Protein AF-A0AAW8NFA0-F1 (afdb_monomer_lite)

Organism: Pseudarthrobacter oxydans (NCBI:txid1671)

Foldseek 3Di:
DDDDPPPPFFKKKKWQWDAQKKFKAKQNRTQDMDGDQRDIDIDGCVSSVHDVPIDIDIDGHWAFLPDPDDHDPVNVVVSVPDPGTDTDTPDIDMDTDDDDDDDDD

Radius of gyration: 18.04 Å; chains: 1; bounding box: 36×33×58 Å

Structure (mmCIF, N/CA/C/O backbone):
data_AF-A0AAW8NFA0-F1
#
_entry.id   AF-A0AAW8NFA0-F1
#
loop_
_atom_site.group_PDB
_atom_site.id
_atom_site.type_symbol
_atom_site.label_atom_id
_atom_site.label_alt_id
_atom_site.label_comp_id
_atom_site.label_asym_id
_atom_site.label_entity_id
_atom_site.label_seq_id
_atom_site.pdbx_PDB_ins_code
_atom_site.Cartn_x
_atom_site.Cartn_y
_atom_site.Cartn_z
_atom_site.occupancy
_atom_site.B_iso_or_equiv
_atom_site.auth_seq_id
_atom_site.auth_comp_id
_atom_site.auth_asym_id
_atom_site.auth_atom_id
_atom_site.pdbx_PDB_model_num
ATOM 1 N N . MET A 1 1 ? -18.423 5.734 39.776 1.00 36.28 1 MET A N 1
ATOM 2 C CA . MET A 1 1 ? -18.177 4.966 38.539 1.00 36.28 1 MET A CA 1
ATOM 3 C C . MET A 1 1 ? -18.882 5.696 37.408 1.00 36.28 1 MET A C 1
ATOM 5 O O . MET A 1 1 ? -20.020 5.374 37.101 1.00 36.28 1 MET A O 1
ATOM 9 N N . ALA A 1 2 ? -18.278 6.767 36.897 1.00 34.53 2 ALA A N 1
ATOM 10 C CA . ALA A 1 2 ? -18.880 7.604 35.865 1.00 34.53 2 ALA A CA 1
ATOM 11 C C . ALA A 1 2 ? -17.801 7.999 34.851 1.00 34.53 2 ALA A C 1
ATOM 13 O O . ALA A 1 2 ? -16.844 8.668 35.220 1.00 34.53 2 ALA A O 1
ATOM 14 N N . GLY A 1 3 ? -17.990 7.527 33.617 1.00 38.56 3 GLY A N 1
ATOM 15 C CA . GLY A 1 3 ? -17.665 8.224 32.373 1.00 38.56 3 GLY A CA 1
ATOM 16 C C . GLY A 1 3 ? -16.220 8.644 32.134 1.00 38.56 3 GLY A C 1
ATOM 17 O O . GLY A 1 3 ? -15.937 9.834 32.134 1.00 38.56 3 GLY A O 1
ATOM 18 N N . ALA A 1 4 ? -15.356 7.691 31.797 1.00 42.22 4 ALA A N 1
ATOM 19 C CA . ALA A 1 4 ? -14.399 7.925 30.723 1.00 42.22 4 ALA A CA 1
ATOM 20 C C . ALA A 1 4 ? -14.872 7.053 29.561 1.00 42.22 4 ALA A C 1
ATOM 22 O O . ALA A 1 4 ? -14.585 5.859 29.512 1.00 42.22 4 ALA A O 1
ATOM 23 N N . ASP A 1 5 ? -15.693 7.632 28.689 1.00 43.84 5 ASP A N 1
ATOM 24 C CA . ASP A 1 5 ? -15.764 7.148 27.317 1.00 43.84 5 ASP A CA 1
ATOM 25 C C . ASP A 1 5 ? -14.373 7.453 26.758 1.00 43.84 5 ASP A C 1
ATOM 27 O O . ASP A 1 5 ? -14.065 8.602 26.437 1.00 43.84 5 ASP A O 1
ATOM 31 N N . LEU A 1 6 ? -13.460 6.480 26.863 1.00 44.12 6 LEU A N 1
ATOM 32 C CA . LEU A 1 6 ? -12.155 6.572 26.228 1.00 44.12 6 LEU A CA 1
ATOM 33 C C . LEU A 1 6 ? -12.486 6.812 24.765 1.00 44.12 6 LEU A C 1
ATOM 35 O O . LEU A 1 6 ? -13.081 5.933 24.145 1.00 44.12 6 LEU A O 1
ATOM 39 N N . ALA A 1 7 ? -12.200 8.016 24.261 1.00 49.56 7 ALA A N 1
ATOM 40 C CA . ALA A 1 7 ? -12.223 8.302 22.836 1.00 49.56 7 ALA A CA 1
ATOM 41 C C . ALA A 1 7 ? -11.607 7.081 22.150 1.00 49.56 7 ALA A C 1
ATOM 43 O O . ALA A 1 7 ? -10.449 6.778 22.437 1.00 49.56 7 ALA A O 1
ATOM 44 N N . GLY A 1 8 ? -12.445 6.309 21.445 1.00 56.22 8 GLY A N 1
ATOM 45 C CA . GLY A 1 8 ? -12.156 4.906 21.149 1.00 56.22 8 GLY A CA 1
ATOM 46 C C . GLY A 1 8 ? -10.743 4.768 20.614 1.00 56.22 8 GLY A C 1
ATOM 47 O O . GLY A 1 8 ? -10.378 5.572 19.763 1.00 56.22 8 GLY A O 1
ATOM 48 N N . ASP A 1 9 ? -9.965 3.834 21.175 1.00 69.75 9 ASP A N 1
ATOM 49 C CA . ASP A 1 9 ? -8.527 3.680 20.934 1.00 69.75 9 ASP A CA 1
ATOM 50 C C . ASP A 1 9 ? -8.178 4.028 19.476 1.00 69.75 9 ASP A C 1
ATOM 52 O O . ASP A 1 9 ? -8.461 3.256 18.552 1.00 69.75 9 ASP A O 1
ATOM 56 N N . HIS A 1 10 ? -7.635 5.236 19.264 1.00 86.88 10 HIS A N 1
ATOM 57 C CA . HIS A 1 10 ? -7.268 5.711 17.931 1.00 86.88 10 HIS A CA 1
ATOM 58 C C . HIS A 1 10 ? -6.080 4.875 17.498 1.00 86.88 10 HIS A C 1
ATOM 60 O O . HIS A 1 10 ? -5.012 4.915 18.122 1.00 86.88 10 HIS A O 1
ATOM 66 N N . THR A 1 11 ? -6.284 4.052 16.477 1.00 93.06 11 THR A N 1
ATOM 67 C CA . THR A 1 11 ? -5.250 3.139 16.013 1.00 93.06 11 THR A CA 1
ATOM 68 C C . THR A 1 11 ? -5.096 3.243 14.513 1.00 93.06 11 THR A C 1
ATOM 70 O O . THR A 1 11 ? -6.065 3.245 13.753 1.00 93.06 11 THR A O 1
ATOM 73 N N . GLU A 1 12 ? -3.845 3.317 14.087 1.00 95.81 12 GLU A N 1
ATOM 74 C CA . GLU A 1 12 ? -3.472 3.519 12.698 1.00 95.81 12 GLU A CA 1
ATOM 75 C C . GLU A 1 12 ? -2.654 2.332 12.210 1.00 95.81 12 GLU A C 1
ATOM 77 O O . GLU A 1 12 ? -1.750 1.852 12.892 1.00 95.81 12 GLU A O 1
ATOM 82 N N . LEU A 1 13 ? -2.959 1.863 11.007 1.00 96.94 13 LEU A N 1
ATOM 83 C CA . LEU A 1 13 ? -2.111 0.947 10.270 1.00 96.94 13 LEU A CA 1
ATOM 84 C C . LEU A 1 13 ? -1.203 1.772 9.359 1.00 96.94 13 LEU A C 1
ATOM 86 O O . LEU A 1 13 ? -1.670 2.367 8.388 1.00 96.94 13 LEU A O 1
ATOM 90 N N . GLU A 1 14 ? 0.092 1.790 9.657 1.00 98.12 14 GLU A N 1
ATOM 91 C CA . GLU A 1 14 ? 1.108 2.357 8.777 1.00 98.12 14 GLU A CA 1
ATOM 92 C C . GLU A 1 14 ? 1.749 1.268 7.920 1.00 98.12 14 GLU A C 1
ATOM 94 O O . GLU A 1 14 ? 2.262 0.258 8.413 1.00 98.12 14 GLU A O 1
ATOM 99 N N . VAL A 1 15 ? 1.754 1.499 6.610 1.00 98.56 15 VAL A N 1
ATOM 100 C CA . VAL A 1 15 ? 2.337 0.607 5.612 1.00 98.56 15 VAL A CA 1
ATOM 101 C C . VAL A 1 15 ? 3.448 1.343 4.873 1.00 98.56 15 VAL A C 1
ATOM 103 O O . VAL A 1 15 ? 3.181 2.297 4.143 1.00 98.56 15 VAL A O 1
ATOM 106 N N . SER 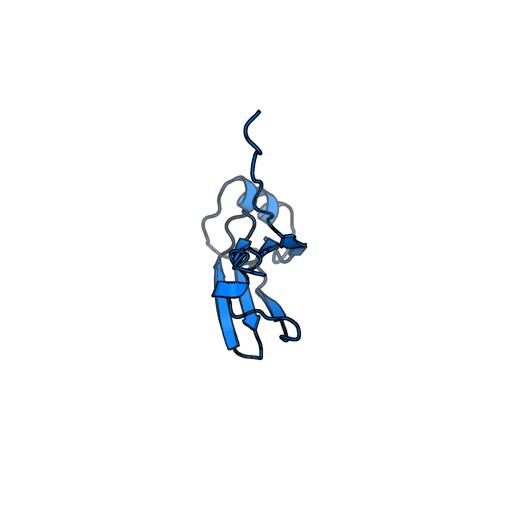A 1 16 ? 4.688 0.870 4.984 1.00 98.56 16 SER A N 1
ATOM 107 C CA . SER A 1 16 ? 5.757 1.256 4.054 1.00 98.56 16 SER A CA 1
ATOM 108 C C . SER A 1 16 ? 5.875 0.193 2.975 1.00 98.56 16 SER A C 1
ATOM 110 O O . SER A 1 16 ? 6.192 -0.964 3.251 1.00 98.56 16 SER A O 1
ATOM 112 N N . TRP A 1 17 ? 5.584 0.571 1.737 1.00 98.75 17 TRP A N 1
ATOM 113 C CA . TRP A 1 17 ? 5.458 -0.362 0.624 1.00 98.75 17 TRP A CA 1
ATOM 114 C C . TRP A 1 17 ? 5.968 0.254 -0.675 1.00 98.75 17 TRP A C 1
ATOM 116 O O . TRP A 1 17 ? 6.249 1.452 -0.743 1.00 98.75 17 TRP A O 1
ATOM 126 N N . ALA A 1 18 ? 6.091 -0.583 -1.702 1.00 98.69 18 ALA A N 1
ATOM 127 C CA . ALA A 1 18 ? 6.291 -0.171 -3.080 1.00 98.69 18 ALA A CA 1
ATOM 128 C C . ALA A 1 18 ? 5.560 -1.117 -4.036 1.00 98.69 18 ALA A C 1
ATOM 130 O O . ALA A 1 18 ? 5.545 -2.329 -3.828 1.00 98.69 18 ALA A O 1
ATOM 131 N N . GLY A 1 19 ? 4.964 -0.554 -5.080 1.00 98.62 19 GLY A N 1
ATOM 132 C CA . GLY A 1 19 ? 4.146 -1.252 -6.066 1.00 98.62 19 GLY A CA 1
ATOM 133 C C . GLY A 1 19 ? 3.494 -0.242 -7.000 1.00 98.62 19 GLY A C 1
ATOM 134 O O . GLY A 1 19 ? 3.883 0.920 -7.006 1.00 98.62 19 GLY A O 1
ATOM 135 N N . ASP A 1 20 ? 2.535 -0.678 -7.806 1.00 98.31 20 ASP A N 1
ATOM 136 C CA . ASP A 1 20 ? 1.698 0.205 -8.622 1.00 98.31 20 ASP A CA 1
ATOM 137 C C . ASP A 1 20 ? 0.533 0.716 -7.770 1.00 98.31 20 ASP A C 1
ATOM 139 O O . ASP A 1 20 ? 0.434 1.895 -7.429 1.00 98.31 20 ASP A O 1
ATOM 143 N N . VAL A 1 21 ? -0.281 -0.232 -7.304 1.00 98.38 21 VAL A N 1
ATOM 144 C CA . VAL A 1 21 ? -1.420 -0.006 -6.418 1.00 98.38 21 VAL A CA 1
ATOM 145 C C . VAL A 1 21 ? -1.416 -1.033 -5.292 1.00 98.38 21 VAL A C 1
ATOM 147 O O . VAL A 1 21 ? -1.137 -2.216 -5.509 1.00 98.38 21 VAL A O 1
ATOM 150 N N . ALA A 1 22 ? -1.751 -0.587 -4.086 1.00 98.69 22 ALA A N 1
ATOM 151 C CA . ALA A 1 22 ? -2.069 -1.450 -2.962 1.00 98.69 22 ALA A CA 1
ATOM 152 C C . ALA A 1 22 ? -3.572 -1.407 -2.676 1.00 98.69 22 ALA A C 1
ATOM 154 O O . ALA A 1 22 ? -4.201 -0.360 -2.800 1.00 98.69 22 ALA A O 1
ATOM 155 N N . ARG A 1 23 ? -4.144 -2.541 -2.268 1.00 98.69 23 ARG A N 1
ATOM 156 C CA . ARG A 1 23 ? -5.522 -2.651 -1.778 1.00 98.69 23 ARG A CA 1
ATOM 157 C C . ARG A 1 23 ? -5.532 -3.234 -0.379 1.00 98.69 23 ARG A C 1
ATOM 159 O O . ARG A 1 23 ? -4.857 -4.237 -0.128 1.00 98.69 23 ARG A O 1
ATOM 166 N N . LEU A 1 24 ? -6.344 -2.644 0.486 1.00 98.50 24 LEU A N 1
ATOM 167 C CA . LEU A 1 24 ? -6.674 -3.181 1.793 1.00 98.50 24 LEU A CA 1
ATOM 168 C C . LEU A 1 24 ? -8.013 -3.914 1.703 1.00 98.50 24 LEU A C 1
ATOM 170 O O . LEU A 1 24 ? -9.024 -3.344 1.288 1.00 98.50 24 LEU A O 1
ATOM 174 N N . VAL A 1 25 ? -8.005 -5.186 2.088 1.00 98.69 25 VAL A N 1
ATOM 175 C CA . VAL A 1 25 ? -9.188 -6.042 2.144 1.00 98.69 25 VAL A CA 1
ATOM 176 C C . VAL A 1 25 ? -9.442 -6.421 3.595 1.00 98.69 25 VAL A C 1
ATOM 178 O O . VAL A 1 25 ? -8.541 -6.943 4.248 1.00 98.69 25 VAL A O 1
ATOM 181 N N . VAL A 1 26 ? -10.656 -6.186 4.079 1.00 98.38 26 VAL A N 1
ATOM 182 C CA . VAL A 1 26 ? -11.100 -6.537 5.432 1.00 98.38 26 VAL A CA 1
ATOM 183 C C . VAL A 1 26 ? -12.304 -7.455 5.303 1.00 98.38 26 VAL A C 1
ATOM 185 O O . VAL A 1 26 ? -13.274 -7.113 4.626 1.00 98.38 26 VAL A O 1
ATOM 188 N N . ASP A 1 27 ? -12.206 -8.655 5.873 1.00 98.19 27 ASP A N 1
ATOM 189 C CA . ASP A 1 27 ? -13.265 -9.672 5.853 1.00 98.19 27 ASP A CA 1
ATOM 190 C C . ASP A 1 27 ? -13.802 -9.940 4.429 1.00 98.19 27 ASP A C 1
ATOM 192 O O . ASP A 1 27 ? -14.997 -10.084 4.175 1.00 98.19 27 ASP A O 1
ATOM 196 N N . GLY A 1 28 ? -12.879 -9.969 3.459 1.00 98.00 28 GLY A N 1
ATOM 197 C CA . GLY A 1 28 ? -13.167 -10.204 2.040 1.00 98.00 28 GLY A CA 1
ATOM 198 C C . GLY A 1 28 ? -13.624 -8.977 1.241 1.00 98.00 28 GLY A C 1
ATOM 199 O O . GLY A 1 28 ? -13.744 -9.078 0.020 1.00 98.00 28 GLY A O 1
ATOM 200 N N . THR A 1 29 ? -13.817 -7.819 1.877 1.00 98.19 29 THR A N 1
ATOM 201 C CA . THR A 1 29 ? -14.257 -6.576 1.222 1.00 98.19 29 THR A CA 1
ATOM 202 C C . THR A 1 29 ? -13.087 -5.622 1.013 1.00 98.19 29 THR A C 1
ATOM 204 O O . THR A 1 29 ? -12.330 -5.367 1.941 1.00 98.19 29 THR A O 1
ATOM 207 N N . VAL A 1 30 ? -12.924 -5.071 -0.195 1.00 98.25 30 VAL A N 1
ATOM 208 C CA . VAL A 1 30 ? -11.954 -3.986 -0.430 1.00 98.25 30 VAL A CA 1
ATOM 209 C C . VAL A 1 30 ? -12.475 -2.727 0.257 1.00 98.25 30 VAL A C 1
ATOM 211 O O . VAL A 1 30 ? -13.530 -2.224 -0.121 1.00 98.25 30 VAL A O 1
ATOM 214 N N . VAL A 1 31 ? -11.744 -2.235 1.255 1.00 98.31 31 VAL A N 1
ATOM 215 C CA . VAL A 1 31 ? -12.136 -1.048 2.035 1.00 98.31 31 VAL A CA 1
ATOM 216 C C . VAL A 1 31 ? -11.376 0.203 1.612 1.00 98.31 31 VAL A C 1
ATOM 218 O O . VAL A 1 31 ? -11.887 1.308 1.756 1.00 98.31 31 VAL A O 1
ATOM 221 N N . ALA A 1 32 ? -10.170 0.036 1.068 1.00 98.12 32 ALA A N 1
ATOM 222 C CA . ALA A 1 32 ? -9.366 1.139 0.572 1.00 98.12 32 ALA A CA 1
ATOM 223 C C . ALA A 1 32 ? -8.355 0.660 -0.476 1.00 98.12 32 ALA A C 1
ATOM 225 O O . ALA A 1 32 ? -7.934 -0.502 -0.478 1.00 98.12 32 ALA A O 1
ATOM 226 N N . ASP A 1 33 ? -7.926 1.575 -1.337 1.00 98.25 33 ASP A N 1
ATOM 227 C CA . ASP A 1 33 ? -6.817 1.385 -2.262 1.00 98.25 33 ASP A CA 1
ATOM 228 C C . ASP A 1 33 ? -5.973 2.655 -2.370 1.00 98.25 33 ASP A C 1
ATOM 230 O O . ASP A 1 33 ? -6.395 3.743 -1.966 1.00 98.25 33 ASP A O 1
ATOM 234 N N . ARG A 1 34 ? -4.738 2.495 -2.847 1.00 98.38 34 ARG A N 1
ATOM 235 C CA . ARG A 1 34 ? -3.818 3.612 -3.024 1.00 98.38 34 ARG A CA 1
ATOM 236 C C . ARG A 1 34 ? -2.787 3.333 -4.109 1.00 98.38 34 ARG A C 1
ATOM 238 O O . ARG A 1 34 ? -2.143 2.287 -4.082 1.00 98.38 34 ARG A O 1
ATOM 245 N N . PHE A 1 35 ? -2.576 4.296 -5.008 1.00 98.44 35 PHE A N 1
ATOM 246 C CA . PHE A 1 35 ? -1.429 4.312 -5.922 1.00 98.44 35 PHE A CA 1
ATOM 247 C C . PHE A 1 35 ? -0.144 4.710 -5.200 1.00 98.44 35 PHE A C 1
ATOM 249 O O . PHE A 1 35 ? -0.145 5.591 -4.337 1.00 98.44 35 PHE A O 1
ATOM 256 N N . TRP A 1 36 ? 0.963 4.073 -5.564 1.00 98.56 36 TRP A N 1
ATOM 257 C CA . TRP A 1 36 ? 2.237 4.314 -4.907 1.00 98.56 36 TRP A CA 1
ATOM 258 C C . TRP A 1 36 ? 2.881 5.630 -5.353 1.00 98.56 36 TRP A C 1
ATOM 260 O O . TRP A 1 36 ? 3.143 5.849 -6.533 1.00 98.56 36 TRP A O 1
ATOM 270 N N . ASP A 1 37 ? 3.217 6.480 -4.387 1.00 98.00 37 ASP A N 1
ATOM 271 C CA . ASP A 1 37 ? 3.943 7.740 -4.594 1.00 98.00 37 ASP A CA 1
ATOM 272 C C . ASP A 1 37 ? 5.283 7.788 -3.828 1.00 98.00 37 ASP A C 1
ATOM 274 O O . ASP A 1 37 ? 5.999 8.791 -3.865 1.00 98.00 37 ASP A O 1
ATOM 278 N N . GLY A 1 38 ? 5.650 6.695 -3.148 1.00 97.88 38 GLY A N 1
ATOM 279 C CA . GLY A 1 38 ? 6.843 6.590 -2.304 1.00 97.88 38 GLY A CA 1
ATOM 280 C C . GLY A 1 38 ? 6.653 6.966 -0.837 1.00 97.88 38 GLY A C 1
ATOM 281 O O . GLY A 1 38 ? 7.589 6.774 -0.063 1.00 97.88 38 GLY A O 1
ATOM 282 N N . SER A 1 39 ? 5.491 7.484 -0.441 1.00 98.25 39 SER A N 1
ATOM 283 C CA . SER A 1 39 ? 5.183 7.785 0.961 1.00 98.25 39 SER A CA 1
ATOM 284 C C . SER A 1 39 ? 4.464 6.612 1.651 1.00 98.25 39 SER A C 1
ATOM 286 O O . SER A 1 39 ? 3.826 5.797 0.972 1.00 98.25 39 SER A O 1
ATOM 288 N N . PRO A 1 40 ? 4.565 6.484 2.990 1.00 97.81 40 PRO A N 1
ATOM 289 C CA . PRO A 1 40 ? 3.840 5.449 3.718 1.00 97.81 40 PRO A CA 1
ATOM 290 C C . PRO A 1 40 ? 2.329 5.654 3.593 1.00 97.81 40 PRO A C 1
ATOM 292 O O . PRO A 1 40 ? 1.845 6.782 3.464 1.00 97.81 40 PRO A O 1
ATOM 295 N N . TRP A 1 41 ? 1.574 4.559 3.625 1.00 98.44 41 TRP A N 1
ATOM 296 C CA . TRP A 1 41 ? 0.118 4.581 3.694 1.00 98.44 41 TRP A CA 1
ATOM 297 C C . TRP A 1 41 ? -0.341 4.443 5.134 1.00 98.44 41 TRP A C 1
ATOM 299 O O . TRP A 1 41 ? -0.133 3.404 5.746 1.00 98.44 41 TRP A O 1
ATOM 309 N N . ILE A 1 42 ? -0.942 5.514 5.643 1.00 97.94 42 ILE A N 1
ATOM 310 C CA . ILE A 1 42 ? -1.533 5.595 6.975 1.00 97.94 42 ILE A CA 1
ATOM 311 C C . ILE A 1 42 ? -3.036 5.380 6.820 1.00 97.94 42 ILE A C 1
ATOM 313 O O . ILE A 1 42 ? -3.675 6.037 5.993 1.00 97.94 42 ILE A O 1
ATOM 317 N N . ILE A 1 43 ? -3.582 4.432 7.573 1.00 97.44 43 ILE A N 1
ATOM 318 C CA . ILE A 1 43 ? -4.993 4.051 7.529 1.00 97.44 43 ILE A CA 1
ATOM 319 C C . ILE A 1 43 ? -5.515 4.060 8.961 1.00 97.44 43 ILE A C 1
ATOM 321 O O . ILE A 1 43 ? -5.021 3.295 9.785 1.00 97.44 43 ILE A O 1
ATOM 325 N N . GLU A 1 44 ? -6.522 4.876 9.259 1.00 95.69 44 GLU A N 1
ATOM 326 C CA . GLU A 1 44 ? -7.228 4.757 10.537 1.00 95.69 44 GLU A CA 1
ATOM 327 C C . GLU A 1 44 ? -8.058 3.463 10.514 1.00 95.69 44 GLU A C 1
ATOM 329 O O . GLU A 1 44 ? -8.816 3.190 9.576 1.00 95.69 44 GLU A O 1
ATOM 334 N N . THR A 1 45 ? -7.818 2.590 11.491 1.00 94.81 45 THR A N 1
ATOM 335 C CA . THR A 1 45 ? -8.323 1.215 11.434 1.00 94.81 45 THR A CA 1
ATOM 336 C C . THR A 1 45 ? -9.816 1.121 11.738 1.00 94.81 45 THR A C 1
ATOM 338 O O . THR A 1 45 ? -10.497 0.253 11.179 1.00 94.81 45 THR A O 1
ATOM 341 N N . ASN A 1 46 ? -10.355 2.021 12.565 1.00 92.62 46 ASN A N 1
ATOM 342 C CA . ASN A 1 46 ? -11.776 2.074 12.861 1.00 92.62 46 ASN A CA 1
ATOM 343 C C . ASN A 1 46 ? -12.593 2.449 11.621 1.00 92.62 46 ASN A C 1
ATOM 345 O O . ASN A 1 46 ? -13.573 1.747 11.334 1.00 92.62 46 ASN A O 1
ATOM 349 N N . ASP A 1 47 ? -12.153 3.471 10.883 1.00 93.88 47 ASP A N 1
ATOM 350 C CA . ASP A 1 47 ? -12.718 3.948 9.616 1.00 93.88 47 ASP A CA 1
ATOM 351 C C . ASP A 1 47 ? -12.613 2.885 8.517 1.00 93.88 47 ASP A C 1
ATOM 353 O O . ASP A 1 47 ? -13.547 2.686 7.738 1.00 93.88 47 ASP A O 1
ATOM 357 N N . ALA A 1 48 ? -11.510 2.131 8.496 1.00 95.31 48 ALA A N 1
ATOM 358 C CA . ALA A 1 48 ? -11.327 0.994 7.596 1.00 95.31 48 ALA A CA 1
ATOM 359 C C . ALA A 1 48 ? -12.147 -0.252 7.991 1.00 95.31 48 ALA A C 1
ATOM 361 O O . ALA A 1 48 ? -12.065 -1.280 7.318 1.00 95.31 48 ALA A O 1
ATOM 362 N N . GLY A 1 49 ? -12.921 -0.195 9.081 1.00 95.06 49 GLY A N 1
ATOM 363 C CA . GLY A 1 49 ? -13.749 -1.309 9.549 1.00 95.06 49 GLY A CA 1
ATOM 364 C C . GLY A 1 49 ? -12.962 -2.467 10.172 1.00 95.06 49 GLY A C 1
ATOM 365 O O . GLY A 1 49 ? -13.537 -3.521 10.430 1.00 95.06 49 GLY A O 1
ATOM 366 N N . ILE A 1 50 ? -11.669 -2.289 10.444 1.00 95.44 50 ILE A N 1
ATOM 367 C CA . ILE A 1 50 ? -10.824 -3.307 11.073 1.00 95.44 50 ILE A CA 1
ATOM 368 C C . ILE A 1 50 ? -11.192 -3.394 12.553 1.00 95.44 50 ILE A C 1
ATOM 370 O O . ILE A 1 50 ? -11.235 -2.386 13.259 1.00 95.44 50 ILE A O 1
ATOM 374 N N . ARG A 1 51 ? -11.475 -4.602 13.038 1.00 93.00 51 ARG A N 1
ATOM 375 C CA . ARG A 1 51 ? -11.781 -4.873 14.447 1.00 93.00 51 ARG A CA 1
ATOM 376 C C . ARG A 1 51 ? -10.952 -6.061 14.941 1.00 93.00 51 ARG A C 1
ATOM 378 O O . ARG A 1 51 ? -10.427 -6.826 14.127 1.00 93.00 51 ARG A O 1
ATOM 385 N N . PRO A 1 52 ? -10.819 -6.258 16.265 1.00 90.88 52 PRO A N 1
ATOM 386 C CA . PRO A 1 52 ? -10.201 -7.467 16.794 1.00 90.88 52 PRO A CA 1
ATOM 387 C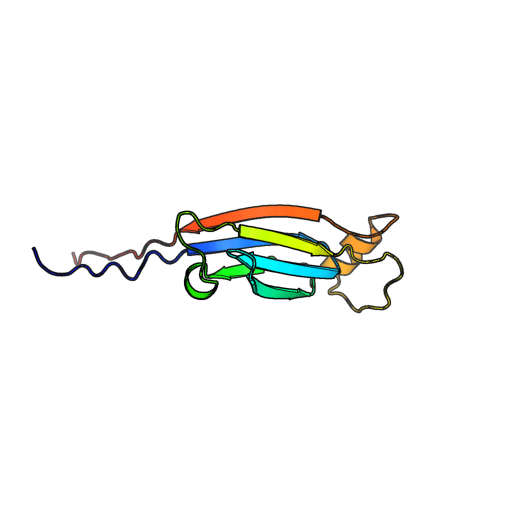 C . PRO A 1 52 ? -10.855 -8.726 16.204 1.00 90.88 52 PRO A C 1
ATOM 389 O O . PRO A 1 52 ? -12.057 -8.935 16.352 1.00 90.88 52 PRO A O 1
ATOM 392 N N . GLY A 1 53 ? -10.054 -9.556 15.532 1.00 93.00 53 GLY A N 1
ATOM 393 C CA . GLY A 1 53 ? -10.507 -10.786 14.875 1.00 93.00 53 GLY A CA 1
ATOM 394 C C . GLY A 1 53 ? -10.820 -10.675 13.377 1.00 93.00 53 GLY A C 1
ATOM 395 O O . GLY A 1 53 ? -11.047 -11.716 12.767 1.00 93.00 53 GLY A O 1
ATOM 396 N N . SER A 1 54 ? -10.796 -9.479 12.777 1.00 95.69 54 SER A N 1
ATOM 397 C CA . SER A 1 54 ? -10.954 -9.313 11.322 1.00 95.69 54 SER A CA 1
ATOM 398 C C . SER A 1 54 ? -9.836 -10.007 10.526 1.00 95.69 54 SER A C 1
ATOM 400 O O . SER A 1 54 ? -8.666 -9.961 10.919 1.00 95.69 54 SER A O 1
ATOM 402 N N . ASP A 1 55 ? -10.169 -10.587 9.366 1.00 97.75 55 ASP A N 1
ATOM 403 C CA . ASP A 1 55 ? -9.188 -11.008 8.351 1.00 97.75 55 ASP A CA 1
ATOM 404 C C . ASP A 1 55 ? -8.750 -9.783 7.547 1.00 97.75 55 ASP A C 1
ATOM 406 O O . ASP A 1 55 ? -9.508 -9.257 6.729 1.00 97.75 55 ASP A O 1
ATOM 410 N N . VAL A 1 56 ? -7.521 -9.320 7.780 1.00 97.19 56 VAL A N 1
ATOM 411 C CA . VAL A 1 56 ? -6.953 -8.151 7.099 1.00 97.19 56 VAL A CA 1
ATOM 412 C C . VAL A 1 56 ? -5.906 -8.604 6.090 1.00 97.19 56 VAL A C 1
ATOM 414 O O . VAL A 1 56 ? -4.891 -9.204 6.445 1.00 97.19 56 VAL A O 1
ATOM 417 N N . ARG A 1 57 ? -6.124 -8.282 4.814 1.00 98.19 57 ARG A N 1
ATOM 418 C CA . ARG A 1 57 ? -5.221 -8.631 3.715 1.00 98.19 57 ARG A CA 1
ATOM 419 C C . ARG A 1 57 ? -4.799 -7.392 2.939 1.00 98.19 57 ARG A C 1
ATOM 421 O O . ARG A 1 57 ? -5.622 -6.719 2.325 1.00 98.19 57 ARG A O 1
ATOM 428 N N . LEU A 1 58 ? -3.492 -7.159 2.895 1.00 98.38 58 LEU A N 1
ATOM 429 C CA . LEU A 1 58 ? -2.864 -6.206 1.987 1.00 98.38 58 LEU A CA 1
ATOM 430 C C . LEU A 1 58 ? -2.492 -6.921 0.683 1.00 98.38 58 LEU A C 1
ATOM 432 O O . LEU A 1 58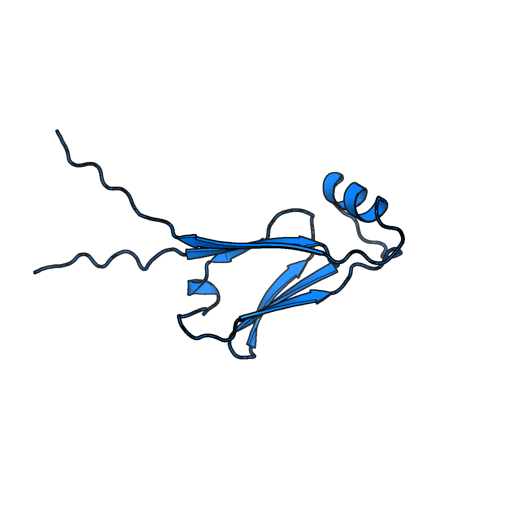 ? -1.823 -7.954 0.701 1.00 98.38 58 LEU A O 1
ATOM 436 N N . GLN A 1 59 ? -2.920 -6.377 -0.451 1.00 98.69 59 GLN A N 1
ATOM 437 C CA . GLN A 1 59 ? -2.550 -6.868 -1.778 1.00 98.69 59 GLN A CA 1
ATOM 438 C C . GLN A 1 59 ? -1.816 -5.765 -2.528 1.00 98.69 59 GLN A C 1
ATOM 440 O O . GLN A 1 59 ? -2.371 -4.683 -2.686 1.00 98.69 59 GLN A O 1
ATOM 445 N N . ILE A 1 60 ? -0.605 -6.037 -3.009 1.00 98.75 60 ILE A N 1
ATOM 446 C CA . ILE A 1 60 ? 0.205 -5.071 -3.756 1.00 98.75 60 ILE A CA 1
ATOM 447 C C . ILE A 1 60 ? 0.375 -5.585 -5.183 1.00 98.75 60 ILE A C 1
ATOM 449 O O . ILE A 1 60 ? 0.884 -6.688 -5.391 1.00 98.75 60 ILE A O 1
ATOM 453 N N . LEU A 1 61 ? -0.049 -4.789 -6.162 1.00 98.62 61 LEU A N 1
ATOM 454 C CA . LEU A 1 61 ? 0.275 -5.016 -7.565 1.00 98.62 61 LEU A CA 1
ATOM 455 C C . LEU A 1 61 ? 1.711 -4.527 -7.820 1.00 98.62 61 LEU A C 1
ATOM 457 O O . LEU A 1 61 ? 2.006 -3.383 -7.473 1.00 98.62 61 LEU A O 1
ATOM 461 N N . PRO A 1 62 ? 2.611 -5.333 -8.408 1.00 98.69 62 PRO A N 1
ATOM 462 C CA . PRO A 1 62 ? 3.938 -4.858 -8.793 1.00 98.69 62 PRO A CA 1
ATOM 463 C C . PRO A 1 62 ? 3.869 -3.706 -9.801 1.00 98.69 62 PRO A C 1
ATOM 465 O O . PRO A 1 62 ? 3.073 -3.742 -10.737 1.00 98.69 62 PRO A O 1
ATOM 468 N N . LEU A 1 63 ? 4.729 -2.702 -9.636 1.00 98.62 63 LEU A N 1
ATOM 469 C CA . LEU A 1 63 ? 4.890 -1.627 -10.609 1.00 98.62 63 LEU A CA 1
ATOM 470 C C . LEU A 1 63 ? 5.812 -2.072 -11.730 1.00 98.62 63 LEU A C 1
ATOM 472 O O . LEU A 1 63 ? 7.020 -2.207 -11.522 1.00 98.62 63 LEU A O 1
ATOM 476 N N . ALA A 1 64 ? 5.236 -2.249 -12.918 1.00 98.12 64 ALA A N 1
ATOM 477 C CA . ALA A 1 64 ? 5.972 -2.692 -14.092 1.00 98.12 64 ALA A CA 1
ATOM 478 C C . ALA A 1 64 ? 7.181 -1.790 -14.373 1.00 98.12 64 ALA A C 1
ATOM 480 O O . ALA A 1 64 ? 7.084 -0.563 -14.269 1.00 98.12 64 ALA A O 1
ATOM 481 N N . LYS A 1 65 ? 8.334 -2.358 -14.742 1.00 97.00 65 LYS A N 1
ATOM 482 C CA . LYS A 1 65 ? 9.555 -1.563 -14.993 1.00 97.00 65 LYS A CA 1
ATOM 483 C C . LYS A 1 65 ? 9.385 -0.531 -16.113 1.00 97.00 65 LYS A C 1
ATOM 485 O O . LYS A 1 65 ? 9.982 0.539 -16.047 1.00 97.00 65 LYS A O 1
ATOM 490 N N . ASP A 1 66 ? 8.540 -0.820 -17.091 1.00 96.31 66 ASP A N 1
ATOM 491 C CA . ASP A 1 66 ? 8.289 -0.019 -18.290 1.00 96.31 66 ASP A CA 1
ATOM 492 C C . ASP A 1 66 ? 7.019 0.853 -18.219 1.00 96.31 66 ASP A C 1
ATOM 494 O O . ASP A 1 66 ? 6.759 1.628 -19.142 1.00 96.31 66 ASP A O 1
ATOM 498 N N . ALA A 1 67 ? 6.255 0.805 -17.118 1.00 96.50 67 ALA A N 1
ATOM 499 C CA . ALA A 1 67 ? 5.076 1.653 -16.920 1.00 96.50 67 ALA A CA 1
ATOM 500 C C . ALA A 1 67 ? 5.399 3.153 -17.082 1.00 96.50 67 ALA A C 1
ATOM 502 O O . ALA A 1 67 ? 6.286 3.697 -16.415 1.00 96.50 67 ALA A O 1
ATOM 503 N N . GLN A 1 68 ? 4.642 3.839 -17.938 1.00 96.00 68 GLN A N 1
ATOM 504 C CA . GLN A 1 68 ? 4.822 5.259 -18.259 1.00 96.00 68 GLN A CA 1
ATOM 505 C C . GLN A 1 68 ? 4.074 6.157 -17.259 1.00 96.00 68 GLN A C 1
ATOM 507 O O . GLN A 1 68 ? 3.180 6.915 -17.628 1.00 96.00 68 GLN A O 1
ATOM 512 N N . VAL A 1 69 ? 4.419 6.036 -15.975 1.00 95.88 69 VAL A N 1
ATOM 513 C CA . VAL A 1 69 ? 3.818 6.801 -14.870 1.00 95.88 69 VAL A CA 1
ATOM 514 C C . VAL A 1 69 ? 4.824 7.778 -14.272 1.00 95.88 69 VAL A C 1
ATOM 516 O O . VAL A 1 69 ? 6.008 7.465 -14.147 1.00 95.88 69 VAL A O 1
ATOM 519 N N . GLY A 1 70 ? 4.354 8.971 -13.906 1.00 96.56 70 GLY A N 1
ATOM 520 C CA . GLY A 1 70 ? 5.168 9.969 -13.218 1.00 96.56 70 GLY A CA 1
ATOM 521 C C . GLY A 1 70 ? 5.242 9.683 -11.721 1.00 96.56 70 GLY A C 1
ATOM 522 O O . GLY A 1 70 ? 4.208 9.528 -11.078 1.00 96.56 70 GLY A O 1
ATOM 523 N N . LEU A 1 71 ? 6.455 9.651 -11.165 1.00 98.12 71 LEU A N 1
ATOM 524 C CA . LEU A 1 71 ? 6.700 9.446 -9.737 1.00 98.12 71 LEU A CA 1
ATOM 525 C C . LEU A 1 71 ? 7.466 10.626 -9.123 1.00 98.12 71 LEU A C 1
ATOM 527 O O . LEU A 1 71 ? 8.306 11.234 -9.797 1.00 98.12 71 LEU A O 1
ATOM 531 N N . PRO A 1 72 ? 7.267 10.918 -7.825 1.00 98.38 72 PRO A N 1
ATOM 532 C CA . PRO A 1 72 ? 8.167 11.795 -7.086 1.00 98.38 72 PRO A CA 1
ATOM 533 C C . PRO A 1 72 ? 9.621 11.309 -7.166 1.00 98.38 72 PRO A C 1
ATOM 535 O O . PRO A 1 72 ? 9.889 10.109 -7.201 1.00 98.38 72 PRO A O 1
ATOM 538 N N . ALA A 1 73 ? 10.588 12.233 -7.142 1.00 98.25 73 ALA A N 1
ATOM 539 C CA . ALA A 1 73 ? 11.994 11.919 -7.427 1.00 98.25 73 ALA A CA 1
ATOM 540 C C . ALA A 1 73 ? 12.590 10.806 -6.539 1.00 98.25 73 ALA A C 1
ATOM 542 O O . ALA A 1 73 ? 13.408 10.014 -7.003 1.00 98.25 73 ALA A O 1
ATOM 543 N N . GLY A 1 74 ? 12.188 10.729 -5.265 1.00 98.06 74 GLY A N 1
ATOM 544 C CA . GLY A 1 74 ? 12.604 9.650 -4.363 1.00 98.06 74 GLY A CA 1
ATOM 545 C C . GLY A 1 74 ? 12.066 8.279 -4.787 1.00 98.06 74 GLY A C 1
ATOM 546 O O . GLY A 1 74 ? 12.835 7.322 -4.874 1.00 98.06 74 GLY A O 1
ATOM 547 N N . ALA A 1 75 ? 10.775 8.207 -5.115 1.00 98.12 75 ALA A N 1
ATOM 548 C CA . ALA A 1 75 ? 10.117 6.996 -5.595 1.00 98.12 75 ALA A CA 1
ATOM 549 C C . ALA A 1 75 ? 10.664 6.552 -6.960 1.00 98.12 75 ALA A C 1
ATOM 551 O O . ALA A 1 75 ? 10.968 5.373 -7.146 1.00 98.12 75 ALA A O 1
ATOM 552 N N . GLN A 1 76 ? 10.892 7.502 -7.875 1.00 98.31 76 GLN A N 1
ATOM 553 C CA . GLN A 1 76 ? 11.496 7.229 -9.179 1.00 98.31 76 GLN A CA 1
ATOM 554 C C . GLN A 1 76 ? 12.883 6.596 -9.024 1.00 98.31 76 GLN A C 1
ATOM 556 O O . GLN A 1 76 ? 13.129 5.527 -9.573 1.00 98.31 76 GLN A O 1
ATOM 561 N N . ARG A 1 77 ? 13.763 7.181 -8.195 1.00 98.31 77 ARG A N 1
ATOM 562 C CA . ARG A 1 77 ? 15.092 6.602 -7.925 1.00 98.31 77 ARG A CA 1
ATOM 563 C C . ARG A 1 77 ? 15.011 5.177 -7.385 1.00 98.31 77 ARG A C 1
ATOM 565 O O . ARG A 1 77 ? 15.817 4.332 -7.766 1.00 98.31 77 ARG A O 1
ATOM 572 N N . ARG A 1 78 ? 14.044 4.900 -6.507 1.00 98.06 78 ARG A N 1
ATOM 573 C CA . ARG A 1 78 ? 13.837 3.553 -5.964 1.00 98.06 78 ARG A CA 1
ATOM 574 C C . ARG A 1 78 ? 13.405 2.562 -7.048 1.00 98.06 78 ARG A C 1
ATOM 576 O O . ARG A 1 78 ? 13.932 1.455 -7.088 1.00 98.06 78 ARG A O 1
ATOM 583 N N . ARG A 1 79 ? 12.496 2.956 -7.941 1.00 97.94 79 ARG A N 1
ATOM 584 C CA . ARG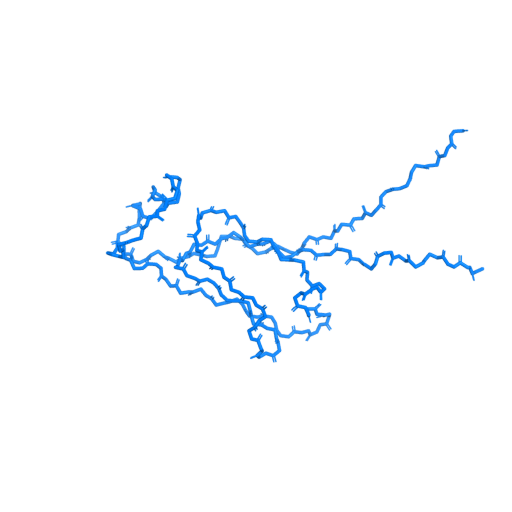 A 1 79 ? 12.100 2.144 -9.103 1.00 97.94 79 ARG A CA 1
ATOM 585 C C . ARG A 1 79 ? 13.257 1.929 -10.077 1.00 97.94 79 ARG A C 1
ATOM 587 O O . ARG A 1 79 ? 13.406 0.846 -10.638 1.00 97.94 79 ARG A O 1
ATOM 594 N N . ASP A 1 80 ? 14.099 2.935 -10.271 1.00 97.56 80 ASP A N 1
ATOM 595 C CA . ASP A 1 80 ? 15.247 2.846 -11.173 1.00 97.56 80 ASP A CA 1
ATOM 596 C C . ASP A 1 80 ? 16.311 1.865 -10.672 1.00 97.56 80 ASP A C 1
ATOM 598 O O . ASP A 1 80 ? 16.928 1.180 -11.487 1.00 97.56 80 ASP A O 1
ATOM 602 N N . ALA A 1 81 ? 16.459 1.732 -9.351 1.00 97.75 81 ALA A N 1
ATOM 603 C CA . ALA A 1 81 ? 17.426 0.845 -8.705 1.00 97.75 81 ALA A CA 1
ATOM 604 C C . ALA A 1 81 ? 17.121 -0.660 -8.847 1.00 97.75 81 ALA A C 1
ATOM 606 O O . ALA A 1 81 ? 17.999 -1.481 -8.584 1.00 97.75 81 ALA A O 1
ATOM 607 N N . VAL A 1 82 ? 15.906 -1.038 -9.259 1.00 97.19 82 VAL A N 1
ATOM 608 C CA . VAL A 1 82 ? 15.530 -2.438 -9.506 1.00 97.19 82 VAL A CA 1
ATOM 609 C C . VAL A 1 82 ? 15.498 -2.743 -11.005 1.00 97.19 82 VAL A C 1
ATOM 611 O O . VAL A 1 82 ? 15.093 -1.908 -11.816 1.00 97.19 82 VAL A O 1
ATOM 614 N N . ALA A 1 83 ? 15.942 -3.943 -11.387 1.00 96.06 83 ALA A N 1
ATOM 615 C CA . ALA A 1 83 ? 16.033 -4.349 -12.793 1.00 96.06 83 ALA A CA 1
ATOM 616 C C . ALA A 1 83 ? 14.675 -4.718 -13.419 1.00 96.06 83 ALA A C 1
ATOM 618 O O . ALA A 1 83 ? 14.510 -4.576 -14.627 1.00 96.06 83 ALA A O 1
ATOM 619 N N 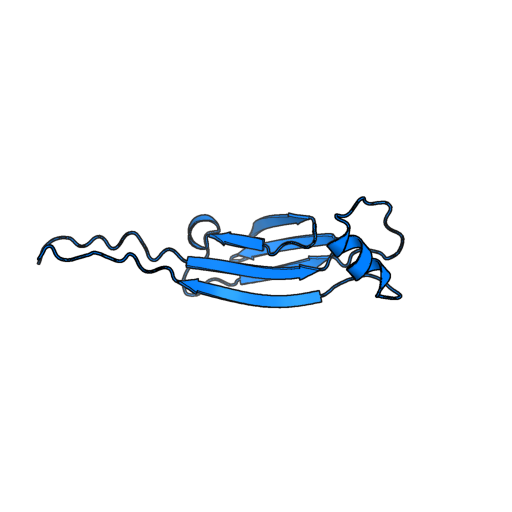. GLY A 1 84 ? 13.723 -5.188 -12.609 1.00 97.62 84 GLY A N 1
ATOM 620 C CA . GLY A 1 84 ? 12.392 -5.613 -13.044 1.00 97.62 84 GLY A CA 1
ATOM 621 C C . GLY A 1 84 ? 11.280 -4.838 -12.348 1.00 97.62 84 GLY A C 1
ATOM 622 O O . GLY A 1 84 ? 11.491 -3.717 -11.880 1.00 97.62 84 GLY A O 1
ATOM 623 N N . ASP A 1 85 ? 10.104 -5.454 -12.286 1.00 98.50 85 ASP A N 1
ATOM 624 C CA . ASP A 1 85 ? 8.928 -4.863 -11.657 1.00 98.50 85 ASP A CA 1
ATOM 625 C C . ASP A 1 85 ? 9.174 -4.624 -10.166 1.00 98.50 85 ASP A C 1
ATOM 627 O O . ASP A 1 85 ? 9.698 -5.479 -9.446 1.00 98.50 85 ASP A O 1
ATOM 631 N N . LEU A 1 86 ? 8.809 -3.434 -9.700 1.00 98.62 86 LEU A N 1
ATOM 632 C CA . LEU A 1 86 ? 8.999 -3.040 -8.316 1.00 98.62 86 LEU A CA 1
ATOM 633 C C . LEU A 1 86 ? 7.828 -3.545 -7.472 1.00 98.62 86 LEU A C 1
ATOM 635 O O . LEU A 1 86 ? 6.695 -3.105 -7.645 1.00 98.62 86 LEU A O 1
ATOM 639 N N . VAL A 1 87 ? 8.120 -4.410 -6.507 1.00 98.56 87 VAL A N 1
ATOM 640 C CA . VAL A 1 87 ? 7.198 -4.771 -5.428 1.00 98.56 87 VAL A CA 1
ATOM 641 C C . VAL A 1 87 ? 7.978 -4.922 -4.129 1.00 98.56 87 VAL A C 1
ATOM 643 O O . VAL A 1 87 ? 9.036 -5.548 -4.105 1.00 98.56 87 VAL A O 1
ATOM 646 N N . SER A 1 88 ? 7.484 -4.320 -3.052 1.00 98.44 88 SER A N 1
ATOM 647 C CA . SER A 1 88 ? 8.060 -4.479 -1.718 1.00 98.44 88 SER A CA 1
ATOM 648 C C . SER A 1 88 ? 7.023 -4.203 -0.641 1.00 98.44 88 SER A C 1
ATOM 650 O O . SER A 1 88 ? 6.191 -3.305 -0.784 1.00 98.44 88 SER A O 1
ATOM 652 N N . LEU A 1 89 ? 7.130 -4.934 0.464 1.00 98.56 89 LEU A N 1
ATOM 653 C CA . LEU A 1 89 ? 6.540 -4.569 1.744 1.00 98.56 89 LEU A CA 1
ATOM 654 C C . LEU A 1 89 ? 7.700 -4.374 2.719 1.00 98.56 89 LEU A C 1
ATOM 656 O O . LEU A 1 89 ? 8.331 -5.346 3.125 1.00 98.56 89 LEU A O 1
ATOM 660 N N . ASP A 1 90 ? 8.000 -3.121 3.045 1.00 98.25 90 ASP A N 1
ATOM 661 C CA . ASP A 1 90 ? 9.137 -2.775 3.900 1.00 98.25 90 ASP A CA 1
ATOM 662 C C . ASP A 1 90 ? 8.744 -2.802 5.379 1.00 98.25 90 ASP A C 1
ATOM 664 O O . ASP A 1 90 ? 9.499 -3.292 6.216 1.00 98.25 90 ASP A O 1
ATOM 668 N N . SER A 1 91 ? 7.556 -2.281 5.705 1.00 98.38 91 SER A N 1
ATOM 669 C CA . SER A 1 91 ? 6.997 -2.330 7.055 1.00 98.38 91 SER A CA 1
ATOM 670 C C . SER A 1 91 ? 5.469 -2.345 7.044 1.00 98.38 91 SER A C 1
ATOM 672 O O . SER A 1 91 ? 4.822 -1.819 6.137 1.00 98.38 91 SER A O 1
ATOM 674 N N . LEU A 1 92 ? 4.909 -2.955 8.087 1.00 97.19 92 LEU A N 1
ATOM 675 C CA . LEU A 1 92 ? 3.489 -2.951 8.413 1.00 97.19 92 LEU A CA 1
ATOM 676 C C . LEU A 1 92 ? 3.375 -2.835 9.934 1.00 97.19 92 LEU A C 1
ATOM 678 O O . LEU A 1 92 ? 3.814 -3.739 10.647 1.00 97.19 92 LEU A O 1
ATOM 682 N N . GLN A 1 93 ? 2.854 -1.718 10.433 1.00 96.75 93 GLN A N 1
ATOM 683 C CA . GLN A 1 93 ? 2.818 -1.418 11.863 1.00 96.75 93 GLN A CA 1
ATOM 684 C C . GLN A 1 93 ? 1.426 -0.964 12.282 1.00 96.75 93 GLN A C 1
ATOM 686 O O . GLN A 1 93 ? 0.820 -0.133 11.617 1.00 96.75 93 GLN A O 1
ATOM 691 N N . LEU A 1 94 ? 0.936 -1.506 13.397 1.00 94.69 94 LEU A N 1
ATOM 692 C CA . LEU A 1 94 ? -0.251 -1.001 14.078 1.00 94.69 94 LEU A CA 1
ATOM 693 C C . LEU A 1 94 ? 0.211 -0.058 15.189 1.00 94.69 94 LEU A C 1
ATOM 695 O O . LEU A 1 94 ? 0.862 -0.494 16.140 1.00 94.69 94 LEU A O 1
ATOM 699 N N . LEU A 1 95 ? -0.104 1.222 15.050 1.00 94.50 95 LEU A N 1
ATOM 700 C CA . LEU A 1 95 ? 0.193 2.258 16.026 1.00 94.50 95 LEU A CA 1
ATOM 701 C C . LEU A 1 95 ? -1.042 2.516 16.878 1.00 94.50 95 LEU A C 1
ATOM 703 O O . LEU A 1 95 ? -2.151 2.604 16.358 1.00 94.50 95 LEU A O 1
ATOM 707 N N . GLN A 1 96 ? -0.841 2.641 18.186 1.00 91.44 96 GLN A N 1
ATOM 708 C CA . GLN A 1 96 ? -1.888 3.029 19.122 1.00 91.44 96 GLN A CA 1
ATOM 709 C C . GLN A 1 96 ? -1.573 4.409 19.669 1.00 91.44 96 GLN A C 1
ATOM 711 O O . GLN A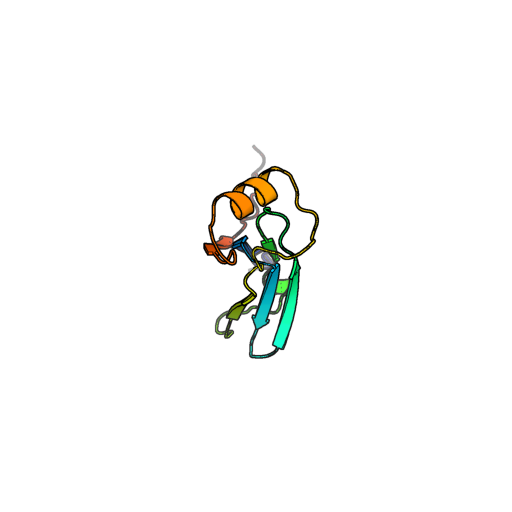 1 96 ? -0.471 4.652 20.165 1.00 91.44 96 GLN A O 1
ATOM 716 N N . TRP A 1 97 ? -2.549 5.301 19.592 1.00 87.94 97 TRP A N 1
ATOM 717 C CA . TRP A 1 97 ? -2.427 6.648 20.110 1.00 87.94 97 TRP A CA 1
ATOM 718 C C . TRP A 1 97 ? -3.096 6.734 21.473 1.00 87.94 97 TRP A C 1
ATOM 720 O O . TRP A 1 97 ? -4.233 6.306 21.657 1.00 87.94 97 TRP A O 1
ATOM 730 N N . ALA A 1 98 ? -2.381 7.313 22.431 1.00 83.75 98 ALA A N 1
ATOM 731 C CA . ALA A 1 98 ? -2.906 7.579 23.758 1.00 83.75 98 ALA A CA 1
ATOM 732 C C . ALA A 1 98 ? -3.122 9.083 23.923 1.00 83.75 98 ALA A C 1
ATOM 734 O O . ALA A 1 98 ? -2.203 9.881 23.723 1.00 83.75 98 ALA A O 1
ATOM 735 N N . GLY A 1 99 ? -4.335 9.468 24.318 1.00 81.38 99 GLY A N 1
ATOM 736 C CA . GLY A 1 99 ? -4.590 10.819 24.799 1.00 81.38 99 GLY A CA 1
ATOM 737 C C . GLY A 1 99 ? -3.833 11.048 26.104 1.00 81.38 99 GLY A C 1
ATOM 738 O O . GLY A 1 99 ? -3.888 10.222 27.014 1.00 81.38 99 GLY A O 1
ATOM 739 N N . TRP A 1 100 ? -3.125 12.169 26.203 1.00 83.19 100 TRP A N 1
ATOM 740 C CA . TRP A 1 100 ? -2.506 12.599 27.451 1.00 83.19 100 TRP A CA 1
ATOM 741 C C . TRP A 1 100 ? -3.329 13.722 28.078 1.00 83.19 100 TRP A C 1
ATOM 743 O O . TRP A 1 100 ? -3.837 14.599 27.380 1.00 83.19 100 TRP A O 1
ATOM 753 N N . THR A 1 101 ? -3.473 13.690 29.401 1.00 84.56 101 THR A N 1
ATOM 754 C CA . THR A 1 101 ? -4.119 14.752 30.175 1.00 84.56 101 THR A CA 1
ATOM 755 C C . THR A 1 101 ? -3.154 15.231 31.248 1.00 84.56 101 THR A C 1
ATOM 757 O O . THR A 1 101 ? -2.621 14.421 32.005 1.00 84.56 101 THR A O 1
ATOM 760 N N . GLU A 1 102 ? -2.928 16.543 31.299 1.00 88.81 102 GLU A N 1
ATOM 761 C CA . GLU A 1 102 ? -2.179 17.191 32.374 1.00 88.81 102 GLU A CA 1
ATOM 762 C C . GLU A 1 102 ? -3.095 17.403 33.579 1.00 88.81 102 GLU A C 1
ATOM 764 O O . GLU A 1 102 ? -4.186 17.961 33.430 1.00 88.81 102 GLU A O 1
ATOM 769 N N . GLU A 1 103 ? -2.660 16.999 34.772 1.00 83.12 103 GLU A N 1
ATOM 770 C CA . GLU A 1 103 ? -3.318 17.464 35.992 1.00 83.12 103 GLU A CA 1
ATOM 771 C C . GLU A 1 103 ? -2.831 18.884 36.324 1.00 83.12 103 GLU A C 1
ATOM 773 O O . GLU A 1 103 ? -1.620 19.125 36.321 1.00 83.12 103 GLU A O 1
ATOM 778 N N . PRO A 1 104 ? -3.740 19.837 36.606 1.00 75.44 104 PRO A N 1
ATOM 779 C CA . PRO A 1 104 ? -3.347 21.167 37.055 1.00 75.44 104 PRO A CA 1
ATOM 780 C C . PRO A 1 104 ? -2.564 21.092 38.373 1.00 75.44 104 PRO A C 1
ATOM 782 O O . PRO A 1 104 ? -2.906 20.294 39.246 1.00 75.44 104 PRO A O 1
ATOM 785 N N . ALA A 1 105 ? -1.541 21.942 38.503 1.00 74.69 105 ALA A N 1
ATOM 786 C CA . ALA A 1 105 ? -0.679 22.044 39.684 1.00 74.69 105 ALA A CA 1
ATOM 787 C C . ALA A 1 105 ? -1.403 22.516 40.958 1.00 74.69 105 ALA A C 1
ATOM 789 O O . ALA A 1 105 ? -2.336 23.348 40.846 1.00 74.69 105 ALA A O 1
#

pLDDT: mean 91.53, std 14.99, range [34.53, 98.75]

Secondary structure (DSSP, 8-state):
---------EEEEEEEEESSEEEEEETTEEEEEEE--SS-EEEETTTTT--TT--EEEEE--B-TT------HHHHHHHHTSSS-B-EEEEEEEEEE----PPP-

Sequence (105 aa):
MAGADLAGDHTELEVSWAGDVARLVVDGTVVADRFWDGSPWIIETNDAGIRPGSDVRLQILPLAKDAQVGLPAGAQRRRDAVAGDLVSLDSLQLLQWAGWTEEPA